Protein AF-A0A7X4RWB7-F1 (afdb_monomer)

Secondary structure (DSSP, 8-state):
-PPPHHHHHHHHHHHHHHHS-----HHHHHHHHHHTT--HHHHHHHHHHTT-PEEPSS-TT-EE----EEEETTTTEEEEPPP---

Organism: NCBI:txid2653505

Mean predicted aligned error: 5.38 Å

Nearest PDB structures (foldseek):
  7eeh-assembly1_D  TM=8.205E-01  e=6.355E-04  Neurospora crassa
  4l8n-assembly1_A-2  TM=4.511E-01  e=4.966E+00  Parabacteroides distasonis ATCC 8503

Solvent-accessible surface area (backbone atoms only — not comparable to full-atom values): 5584 Å² total; per-residue (Å²): 131,86,81,50,55,67,60,52,50,51,53,47,50,52,44,25,70,76,66,78,48,68,90,74,57,66,74,59,52,51,53,35,44,42,77,75,68,48,58,74,66,61,62,56,55,55,61,61,58,69,76,73,53,42,79,32,94,87,42,89,93,41,65,49,83,87,83,51,71,47,78,40,76,90,77,74,42,73,47,75,52,79,90,72,89,132

Foldseek 3Di:
DDDALVVVVVVQVVCCVVVVDGDDPPVNVVRSVVSVPDDPVVVVVVVVVVVPFDQDPVDRVDTDDDWDWDCDPVVRDIDTDDDDDD

Radius of gyration: 16.75 Å; Cα contacts (8 Å, |Δi|>4): 55; chains: 1; bounding box: 33×34×50 Å

pLDDT: mean 89.94, std 8.84, range [52.41, 98.25]

Sequence (86 aa):
MKESAIETIRKIKENYINHRSAFVPGAQLLNILVEFGANPADINEMKDISEQLFNDPTLSFRRSRNGRFCYDLENECCYRTEFQPF

Structure (mmCIF, N/CA/C/O backbone):
data_AF-A0A7X4RWB7-F1
#
_entry.id   AF-A0A7X4RWB7-F1
#
loop_
_atom_site.group_PDB
_atom_site.id
_atom_site.type_symbol
_atom_site.label_atom_id
_atom_site.label_alt_id
_atom_site.label_comp_id
_atom_site.label_asym_id
_atom_site.label_entity_id
_atom_site.label_seq_id
_atom_site.pdbx_PDB_ins_code
_atom_site.Cartn_x
_atom_site.Cartn_y
_atom_site.Cartn_z
_atom_site.occupancy
_atom_site.B_iso_or_equiv
_atom_site.auth_seq_id
_atom_site.auth_comp_id
_atom_site.auth_asym_id
_atom_site.auth_atom_id
_atom_site.pdbx_PDB_model_num
ATOM 1 N N . MET A 1 1 ? -1.399 3.167 28.212 1.00 52.41 1 MET A N 1
ATOM 2 C CA . MET A 1 1 ? -1.321 1.886 27.476 1.00 52.41 1 MET A CA 1
ATOM 3 C C . MET A 1 1 ? -1.120 2.218 26.011 1.00 52.41 1 MET A C 1
ATOM 5 O O . MET A 1 1 ? -1.759 3.158 25.552 1.00 52.41 1 MET A O 1
ATOM 9 N N . LYS A 1 2 ? -0.200 1.543 25.314 1.00 69.94 2 LYS A N 1
ATOM 10 C CA . LYS A 1 2 ? 0.007 1.765 23.877 1.00 69.94 2 LYS A CA 1
ATOM 11 C C . LYS A 1 2 ? -1.240 1.263 23.139 1.00 69.94 2 LYS A C 1
ATOM 13 O O . LYS A 1 2 ? -1.721 0.175 23.441 1.00 69.94 2 LYS A O 1
ATOM 18 N N . GLU A 1 3 ? -1.796 2.085 22.260 1.00 81.00 3 GLU A N 1
ATOM 19 C CA . GLU A 1 3 ? -2.928 1.702 21.416 1.00 81.00 3 GLU A CA 1
ATOM 20 C C . GLU A 1 3 ? -2.490 0.612 20.429 1.00 81.00 3 GLU A C 1
ATOM 22 O O . GLU A 1 3 ? -1.379 0.684 19.906 1.00 81.00 3 GLU A O 1
ATOM 27 N N . SER A 1 4 ? -3.324 -0.410 20.209 1.00 92.38 4 SER A N 1
ATOM 28 C CA . SER A 1 4 ? -2.986 -1.503 19.291 1.00 92.38 4 SER A CA 1
ATOM 29 C C . SER A 1 4 ? -3.135 -1.071 17.831 1.00 92.38 4 SER A C 1
ATOM 31 O O . SER A 1 4 ? -3.948 -0.197 17.502 1.00 92.38 4 SER A O 1
ATOM 33 N N . ALA A 1 5 ? -2.404 -1.724 16.923 1.00 94.31 5 ALA A N 1
A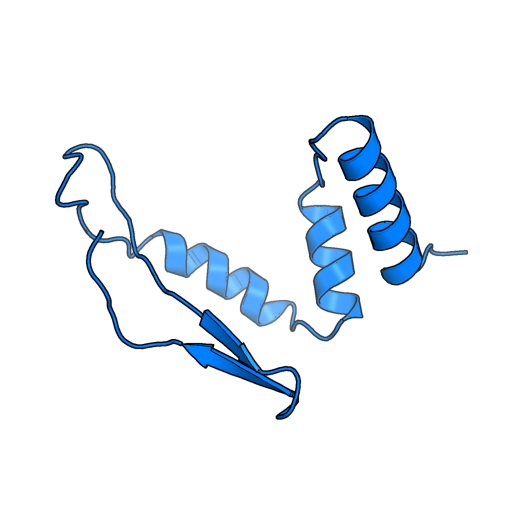TOM 34 C CA . ALA A 1 5 ? -2.573 -1.503 15.490 1.00 94.31 5 ALA A CA 1
ATOM 35 C C . ALA A 1 5 ? -4.018 -1.752 15.010 1.00 94.31 5 ALA A C 1
ATOM 37 O O . ALA A 1 5 ? -4.516 -1.007 14.169 1.00 94.31 5 ALA A O 1
ATOM 38 N N . ILE A 1 6 ? -4.730 -2.729 15.584 1.00 95.69 6 ILE A N 1
ATOM 39 C CA . ILE A 1 6 ? -6.136 -3.018 15.239 1.00 95.69 6 ILE A CA 1
ATOM 40 C C . ILE A 1 6 ? -7.048 -1.835 15.582 1.00 95.69 6 ILE A C 1
ATOM 42 O O . ILE A 1 6 ? -7.859 -1.416 14.756 1.00 95.69 6 ILE A O 1
ATOM 46 N N . GLU A 1 7 ? -6.904 -1.271 16.781 1.00 95.75 7 GLU A N 1
ATOM 47 C CA . GLU A 1 7 ? -7.705 -0.122 17.205 1.00 95.75 7 GLU A CA 1
ATOM 48 C C . GLU A 1 7 ? -7.385 1.116 16.356 1.00 95.75 7 GLU A C 1
ATOM 50 O O . GLU A 1 7 ? -8.277 1.857 15.933 1.00 95.75 7 GLU A O 1
ATOM 55 N N . THR A 1 8 ? -6.110 1.283 16.007 1.00 95.69 8 THR A N 1
ATOM 56 C CA . THR A 1 8 ? -5.664 2.331 15.090 1.00 95.69 8 THR A CA 1
ATOM 57 C C . THR A 1 8 ? -6.323 2.194 13.711 1.00 95.69 8 THR A C 1
ATOM 59 O O . THR A 1 8 ? -6.867 3.166 13.183 1.00 95.69 8 THR A O 1
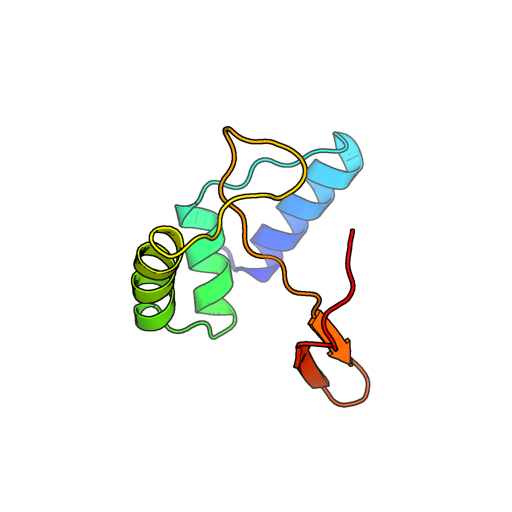ATOM 62 N N . ILE A 1 9 ?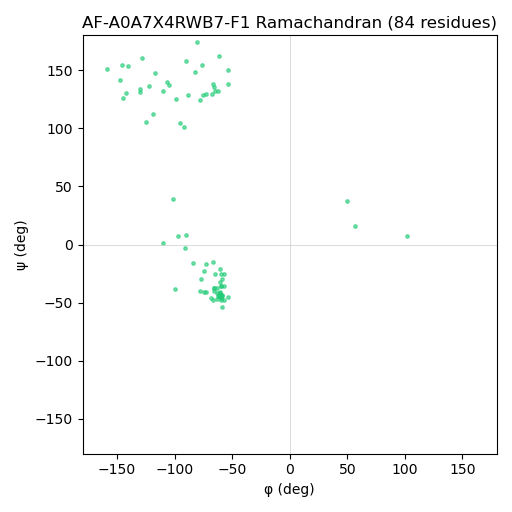 -6.333 0.987 13.134 1.00 96.88 9 ILE A N 1
ATOM 63 C CA . ILE A 1 9 ? -6.988 0.695 11.849 1.00 96.88 9 ILE A CA 1
ATOM 64 C C . ILE A 1 9 ? -8.494 0.968 11.925 1.00 96.88 9 ILE A C 1
ATOM 66 O O . ILE A 1 9 ? -9.053 1.547 10.991 1.00 96.88 9 ILE A O 1
ATOM 70 N N . ARG A 1 10 ? -9.156 0.604 13.032 1.00 97.25 10 ARG A N 1
ATOM 71 C CA . ARG A 1 10 ? -10.588 0.871 13.240 1.00 97.25 10 ARG A CA 1
ATOM 72 C C . ARG A 1 10 ? -10.892 2.367 13.137 1.00 97.25 10 ARG A C 1
ATOM 74 O O . ARG A 1 10 ? -11.783 2.753 12.384 1.00 97.25 10 ARG A O 1
ATOM 81 N N . LYS A 1 11 ? -10.108 3.209 13.813 1.00 96.25 11 LYS A N 1
ATOM 82 C CA . LYS A 1 11 ? -10.253 4.674 13.759 1.00 96.25 11 LYS A CA 1
ATOM 83 C C . LYS A 1 11 ? -9.997 5.242 12.363 1.00 96.25 11 LYS A C 1
ATOM 85 O O . LYS A 1 11 ? -10.747 6.102 11.906 1.00 96.25 11 LYS A O 1
ATOM 90 N N . ILE A 1 12 ? -8.970 4.748 11.663 1.00 97.19 12 ILE A N 1
ATOM 91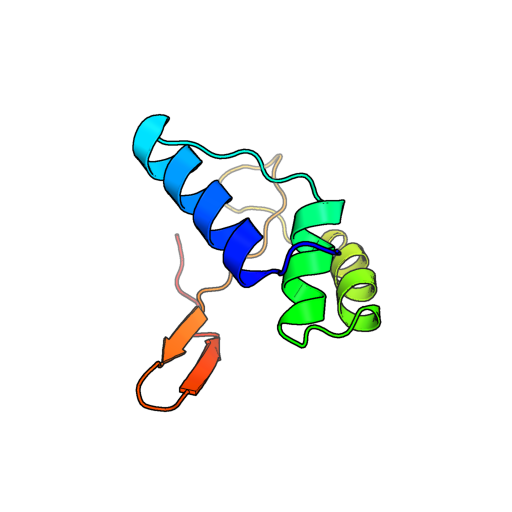 C CA . ILE A 1 12 ? -8.689 5.138 10.269 1.00 97.19 12 ILE A CA 1
ATOM 92 C C . ILE A 1 12 ? -9.887 4.795 9.373 1.00 97.19 12 ILE A C 1
ATOM 94 O O . ILE A 1 12 ? -10.325 5.632 8.582 1.00 97.19 12 ILE A O 1
ATOM 98 N N . LYS A 1 13 ? -10.457 3.594 9.531 1.00 97.88 13 LYS A N 1
ATOM 99 C CA . LYS A 1 13 ? -11.635 3.139 8.783 1.00 97.88 13 LYS A CA 1
ATOM 100 C C . LYS A 1 13 ? -12.858 4.013 9.057 1.00 97.88 13 LYS A C 1
ATOM 102 O O . LYS A 1 13 ? -13.541 4.396 8.114 1.00 97.88 13 LYS A O 1
ATOM 107 N N . GLU A 1 14 ? -13.126 4.357 10.313 1.00 97.88 14 GLU A N 1
ATOM 108 C CA . GLU A 1 14 ? -14.230 5.256 10.683 1.00 97.88 14 GLU A CA 1
ATOM 109 C C . GLU A 1 14 ? -14.063 6.646 10.074 1.00 97.88 14 GLU A C 1
ATOM 111 O O . GLU A 1 14 ? -15.003 7.188 9.491 1.00 97.88 14 GLU A O 1
ATOM 116 N N . ASN A 1 15 ? -12.849 7.198 10.136 1.00 97.31 15 ASN A N 1
ATOM 117 C CA . ASN A 1 15 ? -12.538 8.480 9.520 1.00 97.31 15 ASN A CA 1
ATOM 118 C C . ASN A 1 15 ? -12.787 8.444 8.001 1.00 97.31 15 ASN A C 1
ATOM 120 O O . ASN A 1 15 ? -13.477 9.311 7.464 1.00 97.31 15 ASN A O 1
ATOM 124 N N . TYR A 1 16 ? -12.323 7.385 7.330 1.00 98.12 16 TYR A N 1
ATOM 125 C CA . TYR A 1 16 ? -12.557 7.176 5.902 1.00 98.12 16 TYR A CA 1
ATOM 126 C C . TYR A 1 16 ? -14.045 7.042 5.551 1.00 98.12 16 TYR A C 1
ATOM 128 O O . TYR A 1 16 ? -14.496 7.631 4.569 1.00 98.12 16 TYR A O 1
ATOM 136 N N . ILE A 1 17 ? -14.828 6.300 6.340 1.00 98.25 17 ILE A N 1
ATOM 137 C CA . ILE A 1 17 ? -16.273 6.142 6.111 1.00 98.25 17 ILE A CA 1
ATOM 138 C C . ILE A 1 17 ? -16.978 7.504 6.156 1.00 98.25 17 ILE A C 1
ATOM 140 O O . ILE A 1 17 ? -17.799 7.790 5.282 1.00 98.25 17 ILE A O 1
ATOM 144 N N . ASN A 1 18 ? -16.622 8.345 7.128 1.00 98.19 18 ASN A N 1
ATOM 145 C CA . ASN A 1 18 ? -17.279 9.629 7.363 1.00 98.19 18 ASN A CA 1
ATOM 146 C C . ASN A 1 18 ? -16.845 10.719 6.373 1.00 98.19 18 ASN A C 1
ATOM 148 O O . ASN A 1 18 ? -17.683 11.479 5.894 1.00 98.19 18 ASN A O 1
ATOM 152 N N . HIS A 1 19 ? -15.555 10.784 6.034 1.00 97.81 19 HIS A N 1
ATOM 153 C CA . HIS A 1 19 ? -14.983 11.886 5.246 1.00 97.81 19 HIS A CA 1
ATOM 154 C C . HIS A 1 19 ? -14.571 11.484 3.827 1.00 97.81 19 HIS A C 1
ATOM 156 O O . HIS A 1 19 ? -14.029 12.302 3.084 1.00 97.81 19 HIS A O 1
ATOM 162 N N . ARG A 1 20 ? -14.785 10.216 3.446 1.00 97.38 20 ARG A N 1
ATOM 163 C CA . ARG A 1 20 ? -14.386 9.623 2.151 1.00 97.38 20 ARG A CA 1
ATOM 164 C C . ARG A 1 20 ? -12.889 9.733 1.848 1.00 97.38 20 ARG A C 1
ATOM 166 O O . ARG A 1 20 ? -12.458 9.542 0.715 1.00 97.38 20 ARG A O 1
ATOM 173 N N . SER A 1 21 ? -12.099 10.023 2.874 1.00 96.94 21 SER A N 1
ATOM 174 C CA . SER A 1 21 ? -10.653 10.168 2.837 1.00 96.94 21 SER A CA 1
ATOM 175 C C . SER A 1 21 ? -10.102 9.962 4.247 1.00 96.94 21 SER A C 1
ATOM 177 O O . SER A 1 21 ? -10.794 10.198 5.237 1.00 96.94 21 SER A O 1
ATOM 179 N N . ALA A 1 22 ? -8.866 9.482 4.346 1.00 97.00 22 ALA A N 1
ATOM 180 C CA . ALA A 1 22 ? -8.143 9.406 5.606 1.00 97.00 22 ALA A CA 1
ATOM 181 C C . ALA A 1 22 ? -6.663 9.667 5.334 1.00 97.00 22 ALA A C 1
ATOM 183 O O . ALA A 1 22 ? -6.054 9.010 4.490 1.00 97.00 22 ALA A O 1
ATOM 184 N N . PHE A 1 23 ? -6.090 10.633 6.047 1.00 96.12 23 PHE A N 1
ATOM 185 C CA . PHE A 1 23 ? -4.649 10.834 6.065 1.00 96.12 23 PHE A CA 1
ATOM 186 C C . PHE A 1 23 ? -4.039 9.972 7.168 1.00 96.12 23 PHE A C 1
ATOM 188 O O . PHE A 1 23 ? -4.482 10.030 8.315 1.00 96.12 23 PHE A O 1
ATOM 195 N N . VAL A 1 24 ? -3.016 9.196 6.819 1.00 96.88 24 VAL A N 1
ATOM 196 C CA . VAL A 1 24 ? -2.270 8.365 7.766 1.00 96.88 24 VAL A CA 1
ATOM 197 C C . VAL A 1 24 ? -0.815 8.836 7.761 1.00 96.88 24 VAL A C 1
ATOM 199 O O . VAL A 1 24 ? -0.131 8.667 6.749 1.00 96.88 24 VAL A O 1
ATOM 202 N N . PRO A 1 25 ? -0.318 9.437 8.857 1.00 95.81 25 PRO A N 1
ATOM 203 C CA . PRO A 1 25 ? 1.091 9.776 8.997 1.00 95.81 25 PRO A CA 1
ATOM 204 C C . PRO A 1 25 ? 1.995 8.565 8.753 1.00 95.81 25 PRO A C 1
ATOM 206 O O . PRO A 1 25 ? 1.737 7.476 9.267 1.00 95.81 25 PRO A O 1
ATOM 209 N N . GLY A 1 26 ? 3.105 8.765 8.037 1.00 92.94 26 GLY A N 1
ATOM 210 C CA . GLY A 1 26 ? 4.029 7.679 7.690 1.00 92.94 26 GLY A CA 1
ATOM 211 C C . GLY A 1 26 ? 4.508 6.886 8.910 1.00 92.94 26 GLY A C 1
ATOM 212 O O . GLY A 1 26 ? 4.433 5.665 8.910 1.00 92.94 26 GLY A O 1
ATOM 213 N N . ALA A 1 27 ? 4.894 7.561 9.998 1.00 92.62 27 ALA A N 1
ATOM 214 C CA . ALA A 1 27 ? 5.301 6.890 11.237 1.00 92.62 27 ALA A CA 1
ATOM 215 C C . ALA A 1 27 ? 4.189 6.009 11.844 1.00 92.62 27 ALA A C 1
ATOM 217 O O . ALA A 1 27 ? 4.472 4.938 12.376 1.00 92.62 27 ALA A O 1
ATOM 218 N N . GLN A 1 28 ? 2.923 6.431 11.738 1.00 95.06 28 GLN A N 1
ATOM 219 C CA . GLN A 1 28 ? 1.783 5.634 12.191 1.00 95.06 28 GLN A CA 1
ATOM 220 C C . GLN A 1 28 ? 1.602 4.394 11.311 1.00 95.06 28 GLN A C 1
ATOM 222 O O . GLN A 1 28 ? 1.455 3.297 11.841 1.00 95.06 28 GLN A O 1
ATOM 227 N N . LEU A 1 29 ? 1.664 4.554 9.985 1.00 94.19 29 LEU A N 1
ATOM 228 C CA . LEU A 1 29 ? 1.577 3.437 9.043 1.00 94.19 29 LEU A CA 1
ATOM 229 C C . LEU A 1 29 ? 2.691 2.409 9.280 1.00 94.19 29 LEU A C 1
ATOM 231 O O . LEU A 1 29 ? 2.418 1.214 9.325 1.00 94.19 29 LEU A O 1
ATOM 235 N N . LEU A 1 30 ? 3.927 2.865 9.486 1.00 93.38 30 LEU A N 1
ATOM 236 C CA . LEU A 1 30 ? 5.063 1.987 9.770 1.00 93.38 30 LEU A CA 1
ATOM 237 C C . LEU A 1 30 ? 4.853 1.172 11.049 1.00 93.38 30 LEU A C 1
ATOM 239 O O . LEU A 1 30 ? 5.086 -0.034 11.043 1.00 93.38 30 LEU A O 1
ATOM 243 N N . ASN A 1 31 ? 4.359 1.800 12.119 1.00 93.38 31 ASN A N 1
ATOM 244 C CA . ASN A 1 31 ? 4.046 1.091 13.360 1.00 93.38 31 ASN A CA 1
ATOM 245 C C . ASN A 1 31 ? 2.979 0.011 13.150 1.00 93.38 31 ASN A C 1
ATOM 247 O O . ASN A 1 31 ? 3.131 -1.090 13.671 1.00 93.38 31 ASN A O 1
ATOM 251 N N . ILE A 1 32 ? 1.932 0.307 12.369 1.00 95.44 32 ILE A N 1
ATOM 252 C CA . ILE A 1 32 ? 0.902 -0.678 12.017 1.00 95.44 32 ILE A CA 1
ATOM 253 C C . ILE A 1 32 ? 1.552 -1.860 11.293 1.00 95.44 32 ILE A C 1
ATOM 255 O O . ILE A 1 32 ? 1.402 -2.993 11.730 1.00 95.44 32 ILE A O 1
ATOM 259 N N . LEU A 1 33 ? 2.314 -1.613 10.224 1.00 93.56 33 LEU A N 1
ATOM 260 C CA . LEU A 1 33 ? 2.922 -2.679 9.422 1.00 93.56 33 LEU A CA 1
ATOM 261 C C . LEU A 1 33 ? 3.841 -3.585 10.255 1.00 93.56 33 LEU A C 1
ATOM 263 O O . LEU A 1 33 ? 3.758 -4.805 10.137 1.00 93.56 33 LEU A O 1
ATOM 267 N N . VAL A 1 34 ? 4.676 -3.005 11.121 1.00 93.94 34 VAL A N 1
ATOM 268 C CA . VAL A 1 34 ? 5.585 -3.768 11.992 1.00 93.94 34 VAL A CA 1
ATOM 269 C C . VAL A 1 34 ? 4.815 -4.607 13.017 1.00 93.94 34 VAL A C 1
ATOM 271 O O . VAL A 1 34 ? 5.167 -5.762 13.236 1.00 93.94 34 VAL A O 1
ATOM 274 N N . GLU A 1 35 ? 3.736 -4.082 13.610 1.00 95.06 35 GLU A N 1
ATOM 275 C CA . GLU A 1 35 ? 2.882 -4.860 14.526 1.00 95.06 35 GLU A CA 1
ATOM 276 C C . GLU A 1 35 ? 2.171 -6.032 13.825 1.00 95.06 35 GLU A C 1
ATOM 278 O O . GLU A 1 35 ? 1.877 -7.037 14.468 1.00 95.06 35 GLU A O 1
ATOM 283 N N . PHE A 1 36 ? 1.952 -5.940 12.510 1.00 92.75 36 PHE A N 1
ATOM 284 C CA . PHE A 1 36 ? 1.424 -7.023 11.671 1.00 92.7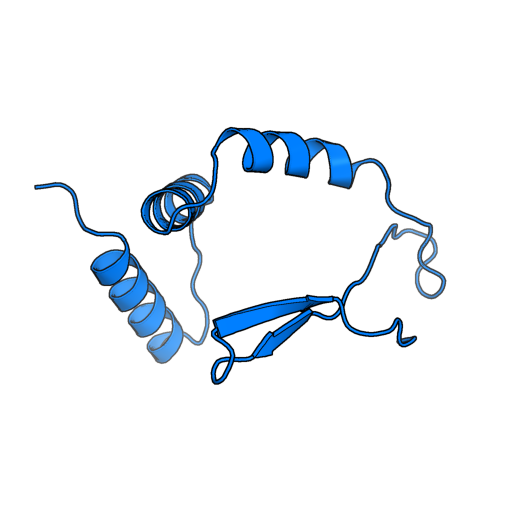5 36 PHE A CA 1
ATOM 285 C C . PHE A 1 36 ? 2.513 -7.930 11.062 1.00 92.75 36 PHE A C 1
ATOM 287 O O . PHE A 1 36 ? 2.199 -8.800 10.253 1.00 92.75 36 PHE A O 1
ATOM 294 N N . GLY A 1 37 ? 3.779 -7.770 11.465 1.00 92.75 37 GLY A N 1
ATOM 295 C CA . GLY A 1 37 ? 4.873 -8.680 11.108 1.00 92.75 37 GLY A CA 1
ATOM 296 C C . GLY A 1 37 ? 5.800 -8.201 9.991 1.00 92.75 37 GLY A C 1
ATOM 297 O O . GLY A 1 37 ? 6.671 -8.961 9.573 1.00 92.75 37 GLY A O 1
ATOM 298 N N . ALA A 1 38 ? 5.667 -6.960 9.512 1.00 92.94 38 ALA A N 1
ATOM 299 C CA . ALA A 1 38 ? 6.638 -6.403 8.573 1.00 92.94 38 ALA A CA 1
ATOM 300 C C . ALA A 1 38 ? 8.014 -6.239 9.236 1.00 92.94 38 ALA A C 1
ATOM 302 O O . ALA A 1 38 ? 8.129 -5.710 10.345 1.00 92.94 38 ALA A O 1
ATOM 303 N N . ASN A 1 39 ? 9.071 -6.637 8.531 1.00 93.94 39 ASN A N 1
ATOM 304 C CA . ASN A 1 39 ? 10.440 -6.445 8.987 1.00 93.94 39 ASN A CA 1
ATOM 305 C C . ASN A 1 39 ? 10.876 -4.980 8.762 1.00 93.94 39 ASN A C 1
ATOM 307 O O . ASN A 1 39 ? 10.839 -4.498 7.627 1.00 93.94 39 ASN A O 1
ATOM 311 N N . PRO A 1 40 ? 11.334 -4.254 9.800 1.00 89.88 40 PRO A N 1
ATOM 312 C CA . PRO A 1 40 ? 11.824 -2.884 9.649 1.00 89.88 40 PRO A CA 1
ATOM 313 C C . PRO A 1 40 ? 12.982 -2.715 8.652 1.00 89.88 40 PRO A C 1
ATOM 315 O O . PRO A 1 40 ? 13.156 -1.621 8.115 1.00 89.88 40 PRO A O 1
ATOM 318 N N . ALA A 1 41 ? 13.783 -3.760 8.410 1.00 90.25 41 ALA A N 1
ATOM 319 C CA . ALA A 1 41 ? 14.870 -3.713 7.429 1.00 90.25 41 ALA A CA 1
ATOM 320 C C . ALA A 1 41 ? 14.334 -3.574 5.993 1.00 90.25 41 ALA A C 1
ATOM 322 O O . ALA A 1 41 ? 14.749 -2.663 5.276 1.00 90.25 41 ALA A O 1
ATOM 323 N N . ASP A 1 42 ? 13.341 -4.387 5.627 1.00 89.12 42 ASP A N 1
ATOM 324 C CA . ASP A 1 42 ? 12.709 -4.394 4.301 1.00 89.12 42 ASP A CA 1
ATOM 325 C C . ASP A 1 42 ? 12.055 -3.035 3.982 1.00 89.12 42 ASP A C 1
ATOM 327 O O . ASP A 1 42 ? 12.046 -2.566 2.846 1.00 89.12 42 ASP A O 1
ATOM 331 N N . ILE A 1 43 ? 11.546 -2.344 5.008 1.00 86.19 43 ILE A N 1
ATOM 332 C CA . ILE A 1 43 ? 10.982 -0.992 4.883 1.00 86.19 43 ILE A CA 1
ATOM 333 C C . ILE A 1 43 ? 12.041 0.023 4.442 1.00 86.19 43 ILE A C 1
ATOM 335 O O . ILE A 1 43 ? 11.734 0.946 3.683 1.00 86.19 43 ILE A O 1
ATOM 3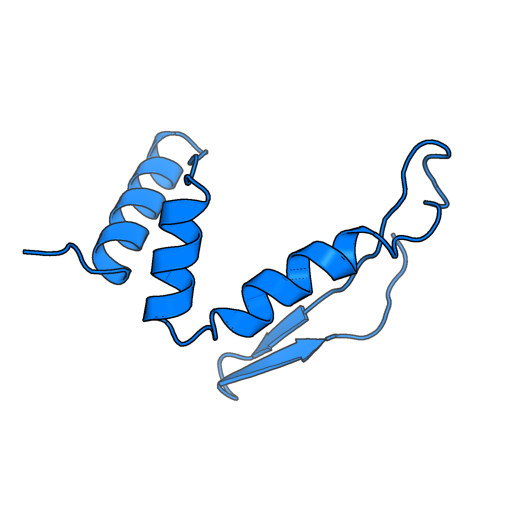39 N N . ASN A 1 44 ? 13.275 -0.109 4.930 1.00 84.00 44 ASN A N 1
ATOM 340 C CA . ASN A 1 44 ? 14.357 0.774 4.509 1.00 84.00 44 ASN A CA 1
ATOM 341 C C . ASN A 1 44 ? 14.811 0.445 3.087 1.00 84.00 44 ASN A C 1
ATOM 343 O O . ASN A 1 44 ? 14.967 1.374 2.304 1.00 84.00 44 ASN A O 1
ATOM 347 N N . GLU A 1 45 ? 14.910 -0.836 2.730 1.00 86.12 45 GLU A N 1
ATOM 348 C CA . GLU A 1 45 ? 15.241 -1.262 1.363 1.00 86.12 45 GLU A CA 1
ATOM 349 C C . GLU A 1 45 ? 14.213 -0.756 0.331 1.00 86.12 45 GLU A C 1
ATOM 351 O O . GLU A 1 45 ? 14.575 -0.324 -0.764 1.00 86.12 45 GLU A O 1
ATOM 356 N N . MET A 1 46 ? 12.923 -0.698 0.692 1.00 82.00 46 MET A N 1
ATOM 357 C CA . MET A 1 46 ? 11.884 -0.142 -0.186 1.00 82.00 46 MET A CA 1
ATOM 358 C C . MET A 1 46 ? 12.114 1.325 -0.581 1.00 82.00 46 MET A C 1
ATOM 360 O O . MET A 1 46 ? 11.624 1.745 -1.633 1.00 82.00 46 MET A O 1
ATOM 364 N N . LYS A 1 47 ? 12.843 2.115 0.220 1.00 77.50 47 LYS A N 1
ATOM 365 C CA . LYS A 1 47 ? 13.171 3.505 -0.140 1.00 77.50 47 LYS A CA 1
ATOM 366 C C . LYS A 1 47 ? 14.094 3.549 -1.358 1.00 77.50 47 LYS A C 1
ATOM 368 O O . LYS A 1 47 ? 13.874 4.373 -2.243 1.00 77.50 47 LYS A O 1
ATOM 373 N N . ASP A 1 48 ? 15.025 2.607 -1.456 1.00 74.88 48 ASP A N 1
ATOM 374 C CA . ASP A 1 48 ? 16.034 2.562 -2.517 1.00 74.88 48 ASP A CA 1
ATOM 375 C C . ASP A 1 48 ? 15.449 2.035 -3.843 1.00 74.88 48 ASP A C 1
ATOM 377 O O . ASP A 1 48 ? 15.834 2.472 -4.929 1.00 74.88 48 ASP A O 1
ATOM 381 N N . ILE A 1 49 ? 14.425 1.167 -3.785 1.00 67.94 49 ILE A N 1
ATOM 382 C CA . ILE A 1 49 ? 13.695 0.681 -4.977 1.00 67.94 49 ILE A CA 1
ATOM 383 C C . ILE A 1 49 ? 13.058 1.842 -5.762 1.00 67.94 49 ILE A C 1
ATOM 385 O O . ILE A 1 49 ? 12.924 1.771 -6.990 1.00 67.94 49 ILE A O 1
ATOM 389 N N . SER A 1 50 ? 12.689 2.930 -5.077 1.00 63.84 50 SER A N 1
ATOM 390 C CA . SER A 1 50 ? 12.063 4.099 -5.704 1.00 63.84 50 SER A CA 1
ATOM 391 C C . SER A 1 50 ? 12.985 4.862 -6.670 1.00 63.84 50 SER A C 1
ATOM 393 O O . SER A 1 50 ? 12.495 5.610 -7.516 1.00 63.84 50 SER A O 1
ATOM 395 N N . GLU A 1 51 ? 14.299 4.617 -6.638 1.00 67.06 51 GLU A N 1
ATOM 396 C CA . GLU A 1 51 ? 15.267 5.253 -7.542 1.00 67.06 51 GLU A CA 1
ATOM 397 C C . GLU A 1 51 ? 15.385 4.540 -8.911 1.00 67.06 51 GLU A C 1
ATOM 399 O O . GLU A 1 51 ? 15.854 5.118 -9.901 1.00 67.06 51 GLU A O 1
ATOM 404 N N . GLN A 1 52 ? 14.882 3.302 -9.022 1.00 78.44 52 GLN A N 1
ATOM 405 C CA . GLN A 1 52 ? 15.012 2.432 -10.204 1.00 78.44 52 GLN A CA 1
ATOM 406 C C . GLN A 1 52 ? 13.748 2.378 -11.092 1.00 78.44 52 GLN A C 1
ATOM 408 O O . GLN A 1 52 ? 13.366 1.325 -11.609 1.00 78.44 52 GLN A O 1
ATOM 413 N N . LEU A 1 53 ? 13.065 3.510 -11.281 1.00 85.75 53 LEU A N 1
ATOM 414 C CA . LEU A 1 53 ? 11.829 3.585 -12.080 1.00 85.75 53 LEU A CA 1
ATOM 415 C C . LEU A 1 53 ? 12.098 3.705 -13.594 1.00 85.75 53 LEU A C 1
ATOM 417 O O . LEU A 1 53 ? 13.070 4.334 -14.012 1.00 85.75 53 LEU A O 1
ATOM 421 N N . PHE A 1 54 ? 11.221 3.158 -14.439 1.00 85.69 54 PHE A N 1
ATOM 422 C CA . PHE A 1 54 ? 11.333 3.265 -15.903 1.00 85.69 54 PHE A CA 1
ATOM 423 C C . PHE A 1 54 ? 10.601 4.499 -16.428 1.00 85.69 54 PHE A C 1
ATOM 425 O O . PHE A 1 54 ? 9.708 5.006 -15.756 1.00 85.69 54 PHE A O 1
ATOM 432 N N . ASN A 1 55 ? 10.961 4.979 -17.621 1.00 89.06 55 ASN A N 1
ATOM 433 C CA . ASN A 1 55 ? 10.209 6.052 -18.273 1.00 89.06 55 ASN A CA 1
ATOM 434 C C . ASN A 1 55 ? 8.782 5.589 -18.562 1.00 89.06 55 ASN A C 1
ATOM 436 O O . ASN A 1 55 ? 8.567 4.499 -19.094 1.00 89.06 55 ASN A O 1
ATOM 440 N N . ASP A 1 56 ? 7.819 6.428 -18.207 1.00 86.94 56 ASP A N 1
ATOM 441 C CA . ASP A 1 56 ? 6.421 6.165 -18.481 1.00 86.94 56 ASP A CA 1
ATOM 442 C C . ASP A 1 56 ? 6.136 6.346 -19.984 1.00 86.94 56 ASP A C 1
ATOM 444 O O . ASP A 1 56 ? 6.504 7.377 -20.553 1.00 86.94 56 ASP A O 1
ATOM 448 N N . PRO A 1 57 ? 5.482 5.376 -20.649 1.00 84.31 57 PRO A N 1
ATOM 449 C CA . PRO A 1 57 ? 5.221 5.461 -22.085 1.00 84.31 57 PR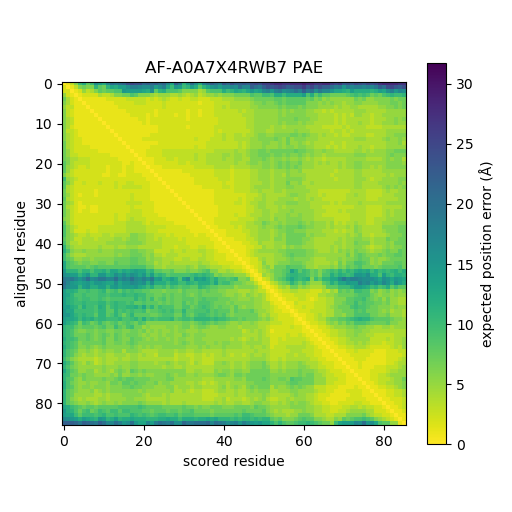O A CA 1
ATOM 450 C C . PRO A 1 57 ? 4.132 6.484 -22.440 1.00 84.31 57 PRO A C 1
ATOM 452 O O . PRO A 1 57 ? 4.016 6.867 -23.600 1.00 84.31 57 PRO A O 1
ATOM 455 N N . THR A 1 58 ? 3.328 6.918 -21.463 1.00 89.25 58 THR A N 1
ATOM 456 C CA . THR A 1 58 ? 2.187 7.821 -21.670 1.00 89.25 58 THR A CA 1
ATOM 457 C C . THR A 1 58 ? 2.540 9.263 -21.317 1.00 89.25 58 THR A C 1
ATOM 459 O O . THR A 1 58 ? 2.101 10.190 -21.991 1.00 89.25 58 THR A O 1
ATOM 462 N N . LEU A 1 59 ? 3.333 9.471 -20.260 1.00 89.81 59 LEU A N 1
ATOM 463 C CA . LEU A 1 59 ? 3.711 10.798 -19.767 1.00 89.81 59 LEU A CA 1
ATOM 464 C C . LEU A 1 59 ? 5.235 10.938 -19.693 1.00 89.81 59 LEU A C 1
ATOM 466 O O . LEU A 1 59 ? 5.866 10.445 -18.763 1.00 89.81 59 LEU A O 1
ATOM 470 N N . SER A 1 60 ? 5.824 11.686 -20.627 1.00 89.56 60 SER A N 1
ATOM 471 C CA . SER A 1 60 ? 7.283 11.811 -20.797 1.00 89.56 60 SER A CA 1
ATOM 472 C C . SER A 1 60 ? 8.046 12.379 -19.593 1.00 89.56 60 SER A C 1
ATOM 474 O O . SER A 1 60 ? 9.247 12.158 -19.466 1.00 89.56 60 SER A O 1
ATOM 476 N N . PHE A 1 61 ? 7.367 13.099 -18.699 1.00 91.25 61 PHE A N 1
ATOM 477 C CA . PHE A 1 61 ? 7.950 13.653 -17.474 1.00 91.25 61 PHE A CA 1
ATOM 478 C C . PHE A 1 61 ? 7.838 12.711 -16.262 1.00 91.25 61 PHE A C 1
ATOM 480 O O . PHE A 1 61 ? 8.307 13.054 -15.177 1.00 91.25 61 PHE A O 1
ATOM 487 N N . ARG A 1 62 ? 7.192 11.547 -16.406 1.00 91.25 62 ARG A N 1
ATOM 488 C CA . ARG A 1 62 ? 6.951 10.595 -15.317 1.00 91.25 62 ARG A CA 1
ATOM 489 C C . ARG A 1 62 ? 7.855 9.375 -15.467 1.00 91.25 62 ARG A C 1
ATOM 491 O O . ARG A 1 62 ? 8.023 8.836 -16.557 1.00 91.25 62 ARG A O 1
ATOM 498 N N . ARG A 1 63 ? 8.384 8.895 -14.339 1.00 89.44 63 ARG A N 1
ATOM 499 C CA . ARG A 1 63 ? 8.963 7.552 -14.228 1.00 89.44 63 ARG A CA 1
ATOM 500 C C . ARG A 1 63 ? 8.058 6.698 -13.347 1.00 89.44 63 ARG A C 1
ATOM 502 O O . ARG A 1 63 ? 7.627 7.161 -12.295 1.00 89.44 63 ARG A O 1
ATOM 509 N N . SER A 1 64 ? 7.726 5.488 -13.782 1.00 87.69 64 SER A N 1
ATOM 510 C CA . SER A 1 64 ? 6.789 4.606 -13.084 1.00 87.69 64 SER A CA 1
ATOM 511 C C . SER A 1 64 ? 7.174 3.132 -13.233 1.00 87.69 64 SER A C 1
ATOM 513 O O . SER A 1 64 ? 7.871 2.721 -14.164 1.00 87.69 64 SER A O 1
ATOM 515 N N . ARG A 1 65 ? 6.745 2.320 -12.264 1.00 85.56 65 ARG A N 1
ATOM 516 C CA . ARG A 1 65 ? 6.784 0.859 -12.332 1.00 85.56 65 ARG A CA 1
ATOM 517 C C . ARG A 1 65 ? 5.519 0.328 -11.683 1.00 85.56 65 ARG A C 1
ATOM 519 O O . ARG A 1 65 ? 5.190 0.715 -10.567 1.00 85.56 65 ARG A O 1
ATOM 526 N N . ASN A 1 66 ? 4.840 -0.576 -12.376 1.00 85.81 66 ASN A N 1
ATOM 527 C CA . ASN A 1 66 ? 3.524 -1.049 -11.968 1.00 85.81 66 ASN A CA 1
ATOM 528 C C . ASN A 1 66 ? 3.574 -2.550 -11.654 1.00 85.81 66 ASN A C 1
ATOM 530 O O . 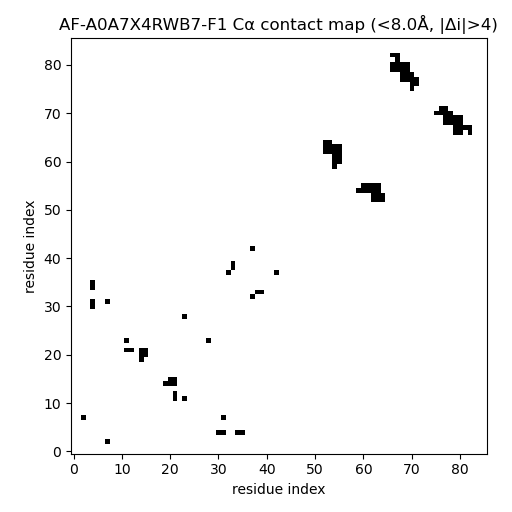ASN A 1 66 ? 4.320 -3.322 -12.269 1.00 85.81 66 ASN A O 1
ATOM 534 N N . GLY A 1 67 ? 2.748 -2.975 -10.706 1.00 88.38 67 GLY A N 1
ATOM 535 C CA . GLY A 1 67 ? 2.526 -4.375 -10.375 1.00 88.38 67 GLY A CA 1
ATOM 536 C C . GLY A 1 67 ? 1.090 -4.560 -9.914 1.00 88.38 67 GLY A C 1
ATOM 537 O O . GLY A 1 67 ? 0.547 -3.697 -9.230 1.00 88.38 67 GLY A O 1
ATOM 538 N N . ARG A 1 68 ? 0.476 -5.671 -10.313 1.00 92.38 68 ARG A N 1
ATOM 539 C CA . ARG A 1 68 ? -0.802 -6.127 -9.773 1.00 92.38 68 ARG A CA 1
ATOM 540 C C . ARG A 1 68 ? -0.512 -7.298 -8.838 1.00 92.38 68 ARG A C 1
ATOM 542 O O . ARG A 1 68 ? 0.340 -8.136 -9.142 1.00 92.38 68 ARG A O 1
ATOM 549 N N . PHE A 1 69 ? -1.182 -7.310 -7.696 1.00 93.50 69 PHE A N 1
ATOM 550 C CA . PHE A 1 69 ? -1.054 -8.348 -6.682 1.00 93.50 69 PHE A CA 1
ATOM 551 C C . PHE A 1 69 ? -2.430 -8.954 -6.435 1.00 93.50 69 PHE A C 1
ATOM 553 O O . PHE A 1 69 ? -3.418 -8.222 -6.352 1.00 93.50 69 PHE A O 1
ATOM 560 N N . CYS A 1 70 ? -2.487 -10.278 -6.347 1.00 95.44 70 CYS A N 1
ATOM 561 C CA . CYS A 1 70 ? -3.674 -10.998 -5.919 1.00 95.44 70 CYS A CA 1
ATOM 562 C C . CYS A 1 70 ? -3.507 -11.356 -4.444 1.00 95.44 70 CYS A C 1
ATOM 564 O O . CYS A 1 70 ? -2.508 -11.973 -4.080 1.00 95.44 70 CYS A O 1
ATOM 566 N N . TYR A 1 71 ? -4.475 -10.952 -3.623 1.00 95.81 71 TYR A N 1
ATOM 567 C CA . TYR A 1 71 ? -4.619 -11.431 -2.254 1.00 95.81 71 TYR A CA 1
ATOM 568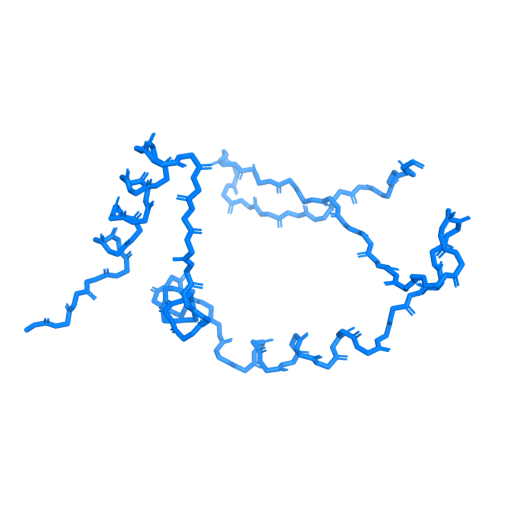 C C . TYR A 1 71 ? -5.611 -12.589 -2.269 1.00 95.81 71 TYR A C 1
ATOM 570 O O . TYR A 1 71 ? -6.814 -12.374 -2.420 1.00 95.81 71 TYR A O 1
ATOM 578 N N . ASP A 1 72 ? -5.092 -13.802 -2.143 1.00 96.25 72 ASP A N 1
ATOM 579 C CA . ASP A 1 72 ? -5.883 -15.017 -2.046 1.00 96.25 72 ASP A CA 1
ATOM 580 C C . ASP A 1 72 ? -6.140 -15.313 -0.567 1.00 96.25 72 ASP A C 1
ATOM 582 O O . ASP A 1 72 ? -5.261 -15.779 0.157 1.00 96.25 72 ASP A O 1
ATOM 586 N N . LEU A 1 73 ? -7.347 -14.973 -0.112 1.00 94.31 73 LEU A N 1
ATOM 587 C CA . LEU A 1 73 ? -7.759 -15.167 1.278 1.00 94.31 73 LEU A CA 1
ATOM 588 C C . LEU A 1 73 ? -8.064 -16.631 1.606 1.00 94.31 73 LEU A C 1
ATOM 590 O O . LEU A 1 73 ? -8.024 -16.989 2.776 1.00 94.31 73 LEU A O 1
ATOM 594 N N . GLU A 1 74 ? -8.383 -17.457 0.608 1.00 96.69 74 GLU A N 1
ATOM 595 C CA . GLU A 1 74 ? -8.660 -18.880 0.819 1.00 96.69 74 GLU A CA 1
ATOM 596 C C . GLU A 1 74 ? -7.358 -19.641 1.080 1.00 96.69 74 GLU A C 1
ATOM 598 O O . GLU A 1 74 ? -7.290 -20.464 1.988 1.00 96.69 74 GLU A O 1
ATOM 603 N N . ASN A 1 75 ? -6.307 -19.302 0.330 1.00 96.25 75 ASN A N 1
ATOM 604 C CA . ASN A 1 75 ? -4.979 -19.899 0.469 1.00 96.25 75 ASN A CA 1
ATOM 605 C C . ASN A 1 75 ? -4.014 -19.064 1.330 1.00 96.25 75 ASN A C 1
ATOM 607 O O . ASN A 1 75 ? -2.821 -19.364 1.374 1.00 96.25 75 ASN A O 1
ATOM 611 N N . GLU A 1 76 ? -4.510 -18.003 1.973 1.00 94.69 76 GLU A N 1
ATOM 612 C CA . GLU A 1 76 ? -3.756 -17.092 2.848 1.00 94.69 76 GLU A CA 1
ATOM 613 C C . GLU A 1 76 ? -2.441 -16.573 2.235 1.00 94.69 76 GLU A C 1
ATOM 615 O O . GLU A 1 76 ? -1.427 -16.407 2.917 1.00 94.69 76 GLU A O 1
ATOM 620 N N . CYS A 1 77 ? -2.433 -16.303 0.929 1.00 94.88 77 CYS A N 1
ATOM 621 C CA . CYS A 1 77 ? -1.227 -15.888 0.225 1.00 94.88 77 CYS A CA 1
ATOM 622 C C . CYS A 1 77 ? -1.424 -14.610 -0.591 1.00 94.88 77 CYS A C 1
ATOM 624 O O . CYS A 1 77 ? -2.532 -14.185 -0.921 1.00 94.88 77 CYS A O 1
ATOM 626 N N . CYS A 1 78 ? -0.303 -13.968 -0.910 1.00 94.81 78 CYS A N 1
ATOM 627 C CA . CYS A 1 78 ? -0.260 -12.840 -1.824 1.00 94.81 78 CYS A CA 1
ATOM 628 C C . CYS A 1 78 ? 0.823 -13.090 -2.865 1.00 94.81 78 CYS A C 1
ATOM 630 O O . CYS A 1 78 ? 1.954 -13.438 -2.524 1.00 94.81 78 CYS A O 1
ATOM 632 N N . TYR A 1 79 ? 0.484 -12.910 -4.136 1.00 94.94 79 TYR A N 1
ATOM 633 C CA . TYR A 1 79 ? 1.425 -13.094 -5.232 1.00 94.94 79 TYR A CA 1
ATOM 634 C C . TYR A 1 79 ? 1.240 -12.029 -6.305 1.00 94.94 79 TYR A C 1
ATOM 636 O O . TYR A 1 79 ? 0.166 -11.449 -6.489 1.00 94.94 79 TYR A O 1
ATOM 644 N N . ARG A 1 80 ? 2.326 -11.754 -7.027 1.00 94.38 80 ARG A N 1
ATOM 645 C CA . ARG A 1 80 ? 2.309 -10.841 -8.166 1.00 94.38 80 ARG A CA 1
ATOM 646 C C . ARG A 1 80 ? 1.662 -11.539 -9.358 1.00 94.38 80 ARG A C 1
ATOM 648 O O . ARG A 1 80 ? 2.070 -12.640 -9.717 1.00 94.38 80 ARG A O 1
ATOM 655 N N . THR A 1 81 ? 0.684 -10.895 -9.982 1.00 94.44 81 THR A N 1
ATOM 656 C CA . THR A 1 81 ? 0.038 -11.429 -11.185 1.00 94.44 81 THR A CA 1
ATOM 657 C C . THR A 1 81 ? 0.880 -11.157 -12.430 1.00 94.44 81 THR A C 1
ATOM 659 O O . THR A 1 81 ? 1.869 -10.416 -12.391 1.00 94.44 81 THR A O 1
ATOM 662 N N . GLU A 1 82 ? 0.449 -11.710 -13.563 1.00 92.69 82 GLU A N 1
ATOM 663 C CA . GLU A 1 82 ? 1.018 -11.368 -14.863 1.00 92.69 82 GLU A CA 1
ATOM 664 C C . GLU A 1 82 ? 0.999 -9.854 -15.122 1.00 92.69 82 GLU A C 1
ATOM 666 O O . GLU A 1 82 ? 0.145 -9.103 -14.625 1.00 92.69 82 GLU A O 1
ATOM 671 N N . PHE A 1 83 ? 1.980 -9.399 -15.899 1.00 87.44 83 PHE A N 1
ATOM 672 C CA . PHE A 1 83 ? 2.009 -8.025 -16.367 1.00 87.44 83 PHE A CA 1
ATOM 673 C C . PHE A 1 83 ? 0.819 -7.787 -17.297 1.00 87.44 83 PHE A C 1
ATOM 675 O O . PHE A 1 83 ? 0.612 -8.547 -18.237 1.00 87.44 83 PHE A O 1
ATOM 682 N N . GLN A 1 84 ? 0.083 -6.697 -17.076 1.00 82.62 84 GLN A N 1
ATOM 683 C CA . GLN A 1 84 ? -0.922 -6.239 -18.035 1.00 82.62 84 GLN A CA 1
ATOM 684 C C . GLN A 1 84 ? -0.703 -4.746 -18.298 1.00 82.62 84 GLN A C 1
ATOM 686 O O . GLN A 1 84 ? -0.516 -3.998 -17.326 1.00 82.62 84 GLN A O 1
ATOM 691 N N . PRO A 1 85 ? -0.710 -4.312 -19.570 1.00 77.38 85 PRO A N 1
ATOM 692 C CA . PRO A 1 85 ? -0.575 -2.906 -19.924 1.00 77.38 85 PRO A CA 1
ATOM 693 C C . PRO A 1 85 ? -1.733 -2.069 -19.353 1.00 77.38 85 PRO A C 1
ATOM 695 O O . PRO A 1 85 ? -2.758 -2.609 -18.925 1.00 77.38 85 PRO A O 1
ATOM 698 N N . PHE A 1 86 ? -1.518 -0.755 -19.299 1.00 66.88 86 PHE A N 1
ATOM 699 C CA . PHE A 1 86 ? -2.528 0.251 -18.967 1.00 66.88 86 PHE A CA 1
ATOM 700 C C . PHE A 1 86 ? -2.914 1.010 -20.229 1.00 66.88 86 PHE A C 1
ATOM 702 O O . PHE A 1 86 ? -2.001 1.221 -21.060 1.00 66.88 86 PHE A O 1
#